Protein AF-A0A443SJ12-F1 (afdb_monomer_lite)

Structure (mmCIF, N/CA/C/O backbone):
data_AF-A0A443SJ12-F1
#
_entry.id   AF-A0A443SJ12-F1
#
loop_
_atom_site.group_PDB
_atom_site.id
_atom_site.type_symbol
_atom_site.label_atom_id
_atom_site.label_alt_id
_atom_site.label_comp_id
_atom_site.label_asym_id
_atom_site.label_entity_id
_atom_site.label_seq_id
_atom_site.pdbx_PDB_ins_code
_atom_site.Cartn_x
_atom_site.Cartn_y
_atom_site.Cartn_z
_atom_site.occupancy
_atom_site.B_iso_or_equiv
_atom_site.auth_seq_id
_atom_site.auth_comp_id
_atom_site.auth_asym_id
_atom_site.auth_atom_id
_atom_site.pdbx_PDB_model_num
ATOM 1 N N . MET A 1 1 ? -24.537 21.453 2.681 1.00 48.72 1 MET A N 1
ATOM 2 C CA . MET A 1 1 ? -23.325 20.806 3.229 1.00 48.72 1 MET A CA 1
ATOM 3 C C . MET A 1 1 ? -22.296 20.755 2.112 1.00 48.72 1 MET A C 1
ATOM 5 O O . MET A 1 1 ? -22.556 20.093 1.119 1.00 48.72 1 MET A O 1
ATOM 9 N N . SER A 1 2 ? -21.209 21.522 2.203 1.00 68.50 2 SER A N 1
ATOM 10 C CA . SER A 1 2 ? -20.151 21.497 1.183 1.00 68.50 2 SER A CA 1
ATOM 11 C C . SER A 1 2 ? -19.209 20.333 1.495 1.00 68.50 2 SER A C 1
ATOM 13 O O . SER A 1 2 ? -18.542 20.350 2.528 1.00 68.50 2 SER A O 1
ATOM 15 N N . GLY A 1 3 ? -19.230 19.279 0.680 1.00 81.38 3 GLY A N 1
ATOM 16 C CA . GLY A 1 3 ? -18.328 18.134 0.829 1.00 81.38 3 GLY A CA 1
ATOM 17 C C . GLY A 1 3 ? -16.949 18.446 0.247 1.00 81.38 3 GLY A C 1
ATOM 18 O O . GLY A 1 3 ? -16.852 19.022 -0.833 1.00 81.38 3 GLY A O 1
ATOM 19 N N . LYS A 1 4 ? -15.874 18.061 0.946 1.00 91.12 4 LYS A N 1
ATOM 20 C CA . LYS A 1 4 ? -14.502 18.144 0.422 1.00 91.12 4 LYS A CA 1
ATOM 21 C C . LYS A 1 4 ? -14.216 16.916 -0.449 1.00 91.12 4 LYS A C 1
ATOM 23 O O . LYS A 1 4 ? -14.392 15.794 0.018 1.00 91.12 4 LYS A O 1
ATOM 28 N N . LEU A 1 5 ? -13.731 17.127 -1.675 1.00 92.31 5 LEU A N 1
ATOM 29 C CA . LEU A 1 5 ? -13.175 16.048 -2.496 1.00 92.31 5 LEU A CA 1
ATOM 30 C C . LEU A 1 5 ? -11.881 15.531 -1.847 1.00 92.31 5 LEU A C 1
ATOM 32 O O . LEU A 1 5 ? -10.977 16.311 -1.545 1.00 92.31 5 LEU A O 1
ATOM 36 N N . VAL A 1 6 ? -11.816 14.223 -1.615 1.00 93.19 6 VAL A N 1
ATOM 37 C CA . VAL A 1 6 ? -10.683 13.515 -0.998 1.00 93.19 6 VAL A CA 1
ATOM 38 C C . VAL A 1 6 ? -10.362 12.266 -1.815 1.00 93.19 6 VAL A C 1
ATOM 40 O O . VAL A 1 6 ? -11.256 11.702 -2.450 1.00 93.19 6 VAL A O 1
ATOM 43 N N . SER A 1 7 ? -9.099 11.836 -1.822 1.00 92.94 7 SER A N 1
ATOM 44 C CA . SER A 1 7 ? -8.705 10.612 -2.528 1.00 92.94 7 SER A CA 1
ATOM 45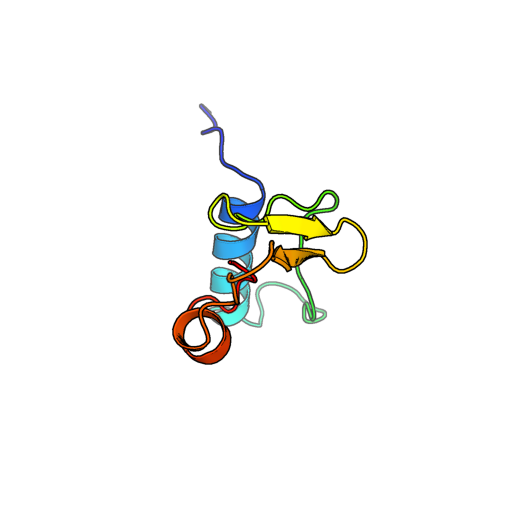 C C . SER A 1 7 ? -9.234 9.368 -1.810 1.00 92.94 7 SER A C 1
ATOM 47 O O . SER A 1 7 ? -9.416 9.365 -0.589 1.00 92.94 7 SER A O 1
ATOM 49 N N . GLY A 1 8 ? -9.441 8.276 -2.554 1.00 92.88 8 GLY A N 1
ATOM 50 C CA . GLY A 1 8 ? -9.855 7.006 -1.955 1.00 92.88 8 GLY A CA 1
ATOM 51 C C . GLY A 1 8 ? -8.827 6.477 -0.951 1.00 92.88 8 GLY A C 1
ATOM 52 O O . GLY A 1 8 ? -9.207 5.974 0.103 1.00 92.88 8 GLY A O 1
ATOM 53 N N . THR A 1 9 ? -7.532 6.677 -1.209 1.00 92.31 9 THR A N 1
ATOM 54 C CA . THR A 1 9 ? -6.460 6.325 -0.264 1.00 92.31 9 THR A CA 1
ATOM 55 C C . THR A 1 9 ? -6.537 7.117 1.038 1.00 92.31 9 THR A C 1
ATOM 57 O O . THR A 1 9 ? -6.401 6.527 2.107 1.00 92.31 9 THR A O 1
ATOM 60 N N . GLU A 1 10 ? -6.833 8.420 0.993 1.00 93.00 10 GLU A N 1
ATOM 61 C CA . GLU A 1 10 ? -7.010 9.231 2.206 1.00 93.00 10 GLU A CA 1
ATOM 62 C C . GLU A 1 10 ? -8.222 8.755 3.024 1.00 93.00 10 GLU A C 1
ATOM 64 O O . GLU A 1 10 ? -8.163 8.692 4.255 1.00 93.00 10 GLU A O 1
ATOM 69 N N . VAL A 1 11 ? -9.313 8.377 2.351 1.00 94.00 11 VAL A N 1
ATOM 70 C CA . VAL A 1 11 ? -10.498 7.804 3.006 1.00 94.00 11 VAL A CA 1
ATOM 71 C C . VAL A 1 11 ? -10.151 6.482 3.692 1.00 94.00 11 VAL A C 1
ATOM 73 O O . VAL A 1 11 ? -10.477 6.310 4.867 1.00 94.00 11 VAL A O 1
ATOM 76 N N . VAL A 1 12 ? -9.440 5.583 3.005 1.00 93.56 12 VAL A N 1
ATOM 77 C CA . VAL A 1 12 ? -8.990 4.304 3.575 1.00 93.56 12 VAL A CA 1
ATOM 78 C C . VAL A 1 12 ? -8.102 4.526 4.799 1.00 93.56 12 VAL A C 1
ATOM 80 O O . VAL A 1 12 ? -8.352 3.903 5.829 1.00 93.56 12 VAL A O 1
ATOM 83 N N . GLN A 1 13 ? -7.131 5.444 4.747 1.00 92.25 13 GLN A N 1
ATOM 84 C CA . GLN A 1 13 ? -6.269 5.742 5.900 1.00 92.25 13 GLN A CA 1
ATO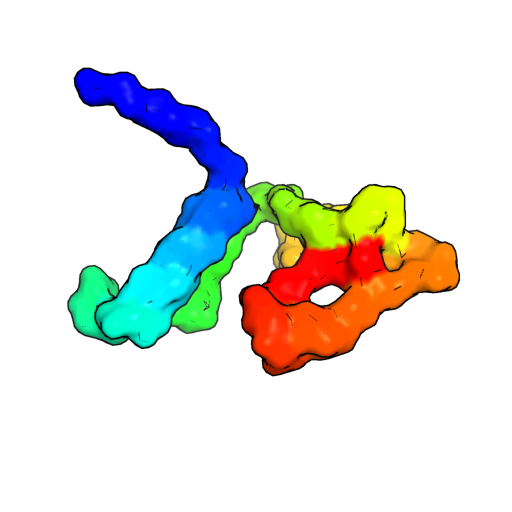M 85 C C . GLN A 1 13 ? -7.068 6.212 7.116 1.00 92.25 13 GLN A C 1
ATOM 87 O O . GLN A 1 13 ? -6.886 5.704 8.226 1.00 92.25 13 GLN A O 1
ATOM 92 N N . LYS A 1 14 ? -8.003 7.147 6.916 1.00 93.25 14 LYS A N 1
ATOM 93 C CA . LYS A 1 14 ? -8.849 7.653 8.007 1.00 93.25 14 LYS A CA 1
ATOM 94 C C . LYS A 1 14 ? -9.733 6.561 8.596 1.00 93.25 14 LYS A C 1
ATOM 96 O O . LYS A 1 14 ? -9.868 6.489 9.816 1.00 93.25 14 LYS A O 1
ATOM 101 N N . LEU A 1 15 ? -10.318 5.709 7.758 1.00 93.00 15 LEU A N 1
ATOM 102 C CA . LEU A 1 15 ? -11.153 4.601 8.217 1.00 93.00 15 LEU A CA 1
ATOM 103 C C . LEU A 1 15 ? -10.328 3.540 8.956 1.00 93.00 15 LEU A C 1
ATOM 105 O O . LEU A 1 15 ? -10.713 3.161 10.057 1.00 93.00 15 LEU A O 1
ATOM 109 N N . LYS A 1 16 ? -9.162 3.133 8.433 1.00 91.75 16 LYS A N 1
ATOM 110 C CA . LYS A 1 16 ? -8.229 2.224 9.127 1.00 91.75 16 LYS A CA 1
ATOM 111 C C . LYS A 1 16 ? -7.844 2.772 10.506 1.00 91.75 16 LYS A C 1
ATOM 113 O O . LYS A 1 16 ? -7.823 2.019 11.475 1.00 91.75 16 LYS A O 1
ATOM 118 N N . PHE A 1 17 ? -7.564 4.073 10.612 1.00 91.62 17 PHE A N 1
ATOM 119 C CA . PHE A 1 17 ? -7.277 4.718 11.896 1.00 91.62 17 PHE A CA 1
ATOM 120 C C . PHE A 1 17 ? -8.471 4.633 12.856 1.00 91.62 17 PHE A C 1
ATOM 122 O O . PHE A 1 17 ? -8.313 4.184 13.987 1.00 91.62 17 PHE A O 1
ATOM 129 N N . ARG A 1 18 ? -9.677 4.991 12.396 1.00 92.38 18 ARG A N 1
ATOM 130 C CA . ARG A 1 18 ? -10.902 4.925 13.209 1.00 92.38 18 ARG A CA 1
ATOM 131 C C . ARG A 1 18 ? -11.211 3.513 13.701 1.00 92.38 18 ARG A C 1
ATOM 133 O O . ARG A 1 18 ? -11.511 3.362 14.877 1.00 92.38 18 ARG A O 1
ATOM 140 N N . LEU A 1 19 ? -11.089 2.509 12.835 1.00 91.62 19 LEU A N 1
ATOM 141 C CA . LEU A 1 19 ? -11.340 1.104 13.173 1.00 91.62 19 LEU A CA 1
ATOM 142 C C . LEU A 1 19 ? -10.343 0.571 14.209 1.00 91.62 19 LEU A C 1
ATOM 144 O O . LEU A 1 19 ? -10.721 -0.191 15.088 1.00 91.62 19 LEU A O 1
ATOM 148 N N . LYS A 1 20 ? -9.078 1.009 14.151 1.00 88.81 20 LYS A N 1
ATOM 149 C CA . LYS A 1 20 ? -8.080 0.676 15.180 1.00 88.81 20 LYS A CA 1
ATOM 150 C C . LYS A 1 20 ? -8.347 1.382 16.510 1.00 88.81 20 LYS A C 1
ATOM 152 O O . LYS A 1 20 ? -8.053 0.821 17.559 1.00 88.81 20 LYS A O 1
ATOM 157 N N . SER A 1 21 ? -8.835 2.623 16.473 1.00 91.81 21 SER A N 1
ATOM 158 C CA . SER A 1 21 ? -9.104 3.416 17.679 1.00 91.81 21 SER A CA 1
ATOM 159 C C . SER A 1 21 ? -10.405 3.034 18.385 1.00 91.81 21 SER A C 1
ATOM 161 O O . SER A 1 21 ? -10.489 3.198 19.598 1.00 91.81 21 SER A O 1
ATOM 163 N N . ASP A 1 22 ? -11.404 2.552 17.646 1.00 90.88 22 ASP A N 1
ATOM 164 C CA . ASP A 1 22 ? -12.694 2.112 18.178 1.00 90.88 22 ASP A CA 1
ATOM 165 C C . ASP A 1 22 ? -13.092 0.760 17.557 1.00 90.88 22 ASP A C 1
ATOM 167 O O . ASP A 1 22 ? -13.757 0.719 16.517 1.00 90.88 22 ASP A O 1
ATOM 171 N N . PRO A 1 23 ? -12.691 -0.363 18.180 1.00 81.56 23 PRO A N 1
ATOM 172 C CA . PRO A 1 23 ? -12.978 -1.703 17.668 1.00 81.56 23 PRO A CA 1
ATOM 173 C C . PRO A 1 23 ? -14.474 -2.041 17.634 1.00 81.56 23 PRO A C 1
ATOM 175 O O . PRO A 1 23 ? -14.876 -2.950 16.916 1.00 81.56 23 PRO A O 1
ATOM 178 N N . ASN A 1 24 ? -15.307 -1.321 18.396 1.00 85.44 24 ASN A N 1
ATOM 179 C CA . ASN A 1 24 ? -16.753 -1.550 18.453 1.00 85.44 24 ASN A CA 1
ATOM 180 C C . ASN A 1 24 ? -17.525 -0.728 17.413 1.00 85.44 24 ASN A C 1
ATOM 182 O O . ASN A 1 24 ? -18.751 -0.827 17.347 1.00 85.44 24 ASN A O 1
ATOM 186 N N . LEU A 1 25 ? -16.831 0.079 16.601 1.00 85.50 25 LEU A N 1
ATOM 187 C CA . LEU A 1 25 ? -17.450 0.923 15.582 1.00 85.50 25 LEU A CA 1
ATOM 188 C C . LEU A 1 25 ? -18.267 0.100 14.574 1.00 85.50 25 LEU A C 1
ATOM 190 O O . LEU A 1 25 ? -19.280 0.575 14.061 1.00 85.50 25 LEU A O 1
ATOM 194 N N . ILE A 1 26 ? -17.812 -1.119 14.272 1.00 84.25 26 ILE A N 1
ATOM 195 C CA . ILE A 1 26 ? -18.444 -2.041 13.327 1.00 84.25 26 ILE A CA 1
ATOM 196 C C . ILE A 1 26 ? -18.306 -3.468 13.873 1.00 84.25 26 ILE A C 1
ATOM 198 O O . ILE A 1 26 ? -17.226 -3.866 14.295 1.00 84.25 26 ILE A O 1
ATOM 202 N N . ASN A 1 27 ? -19.399 -4.234 13.847 1.00 84.88 27 ASN A N 1
ATOM 203 C CA . ASN A 1 27 ? -19.423 -5.655 14.190 1.00 84.88 27 ASN A CA 1
ATOM 204 C C . ASN A 1 27 ? -20.131 -6.413 13.050 1.00 84.88 27 ASN A C 1
ATOM 206 O O . ASN A 1 27 ? -21.296 -6.097 12.781 1.00 84.88 27 ASN A O 1
ATOM 210 N N . PRO A 1 28 ? -19.488 -7.369 12.351 1.00 84.62 28 PRO A N 1
ATOM 211 C CA . PRO A 1 28 ? -18.189 -8.005 12.630 1.00 84.62 28 PRO A CA 1
ATOM 212 C C . PRO A 1 28 ? -16.955 -7.121 12.371 1.00 84.62 28 PRO A C 1
ATOM 214 O O . PRO A 1 28 ? -17.043 -6.102 11.686 1.00 84.62 28 PRO A O 1
ATOM 217 N N . GLU A 1 29 ? -15.802 -7.543 12.907 1.00 83.75 29 GLU A N 1
ATOM 218 C CA . GLU A 1 29 ? -14.502 -6.885 12.708 1.00 83.75 29 GLU A CA 1
ATOM 219 C C . GLU A 1 29 ? -14.109 -6.838 11.221 1.00 83.75 29 GLU A C 1
ATOM 221 O O . GLU A 1 29 ? -14.263 -7.809 10.475 1.00 83.75 29 GLU A O 1
ATOM 226 N N . ILE A 1 30 ? -13.554 -5.703 10.792 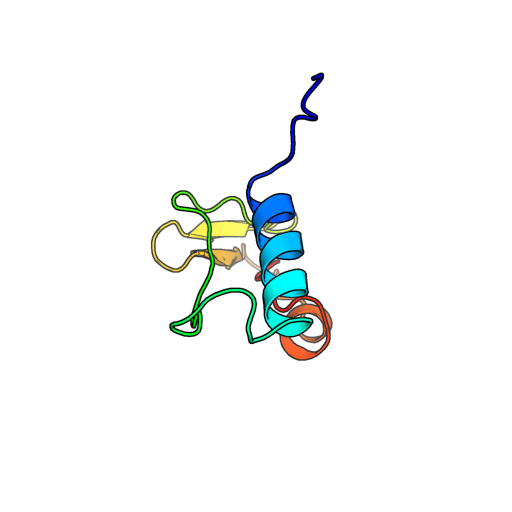1.00 89.00 30 ILE A N 1
ATOM 227 C CA . ILE A 1 30 ? -13.036 -5.524 9.435 1.00 89.00 30 ILE A CA 1
ATOM 228 C C . ILE A 1 30 ? -11.580 -5.992 9.373 1.00 89.00 30 ILE A C 1
ATOM 230 O O . ILE A 1 30 ? -10.687 -5.333 9.899 1.00 89.00 30 ILE A O 1
ATOM 234 N N . LEU A 1 31 ? -11.341 -7.093 8.656 1.00 87.50 31 LEU A N 1
ATOM 235 C CA . LEU A 1 31 ? -10.002 -7.669 8.478 1.00 87.50 31 LEU A CA 1
ATOM 236 C C . LEU A 1 31 ? -9.152 -6.931 7.433 1.00 87.50 31 LEU A C 1
ATOM 238 O O . LEU A 1 31 ? -7.940 -6.813 7.597 1.00 87.50 31 LEU A O 1
ATOM 242 N N . ASN A 1 32 ? -9.770 -6.440 6.354 1.00 88.12 32 ASN A N 1
ATOM 243 C CA . ASN A 1 32 ? -9.086 -5.648 5.334 1.00 88.12 32 ASN A CA 1
ATOM 244 C C . ASN A 1 32 ? -9.996 -4.535 4.794 1.00 88.12 32 ASN A C 1
ATOM 246 O O . ASN A 1 32 ? -11.205 -4.720 4.657 1.00 88.12 32 ASN A O 1
ATOM 250 N N . LEU A 1 33 ? -9.402 -3.383 4.486 1.00 91.00 33 LEU A N 1
ATOM 251 C CA . LEU A 1 33 ? -10.081 -2.220 3.931 1.00 91.00 33 LEU A CA 1
ATOM 252 C C . LEU A 1 33 ? -9.206 -1.571 2.861 1.00 91.00 33 LEU A C 1
ATOM 254 O O . LEU A 1 33 ? -8.169 -0.978 3.166 1.00 91.00 33 LEU A O 1
ATOM 258 N N . GLU A 1 34 ? -9.667 -1.644 1.619 1.00 92.38 34 GLU A N 1
ATOM 259 C CA . GLU A 1 34 ? -8.958 -1.161 0.437 1.00 92.38 34 GLU A CA 1
ATOM 260 C C . GLU A 1 34 ? -9.945 -0.558 -0.570 1.00 92.38 34 GLU A C 1
ATOM 262 O O . GLU A 1 34 ? -11.161 -0.739 -0.482 1.00 92.38 34 GLU A O 1
ATOM 267 N N . THR A 1 35 ? -9.415 0.184 -1.539 1.00 93.94 35 THR A N 1
ATOM 268 C CA . THR A 1 35 ? -10.192 0.710 -2.663 1.00 93.94 35 THR A CA 1
ATOM 269 C C . THR A 1 35 ? -10.378 -0.359 -3.744 1.00 93.94 35 THR A C 1
ATOM 271 O O . THR A 1 35 ? -9.502 -1.187 -3.993 1.00 93.94 35 THR A O 1
ATOM 274 N N . VAL A 1 36 ? -11.523 -0.324 -4.438 1.00 94.25 36 VAL A N 1
ATOM 275 C CA . VAL A 1 36 ? -11.823 -1.274 -5.529 1.00 94.25 36 VAL A CA 1
ATOM 276 C C . VAL A 1 36 ? -10.827 -1.145 -6.682 1.00 94.25 36 VAL A C 1
ATOM 278 O O . VAL A 1 36 ? -10.418 -2.149 -7.256 1.00 94.25 36 VAL A O 1
ATOM 281 N N . ILE A 1 37 ? -10.403 0.077 -7.002 1.00 94.62 37 ILE A N 1
ATOM 282 C CA . ILE A 1 37 ? -9.330 0.368 -7.959 1.00 94.62 37 ILE A CA 1
ATOM 283 C C . ILE A 1 37 ? -8.101 0.722 -7.138 1.00 94.62 37 ILE A C 1
ATOM 285 O O . ILE A 1 37 ? -8.221 1.557 -6.247 1.00 94.62 37 ILE A O 1
ATOM 289 N N . CYS A 1 38 ? -6.939 0.132 -7.428 1.00 95.25 38 CYS A N 1
ATOM 290 C CA . CYS A 1 38 ? -5.742 0.533 -6.704 1.00 95.25 38 CYS A CA 1
ATOM 291 C C . CYS A 1 38 ? -5.382 1.985 -7.031 1.00 95.25 38 CYS A C 1
ATOM 293 O O . CYS A 1 38 ? -5.168 2.338 -8.192 1.00 95.25 38 CYS A O 1
ATOM 295 N N . GLN A 1 39 ? -5.292 2.792 -5.977 1.00 94.38 39 GLN A N 1
ATOM 296 C CA . GLN A 1 39 ? -4.943 4.210 -6.015 1.00 94.38 39 GLN A CA 1
ATOM 297 C C . GLN A 1 39 ? -3.696 4.520 -5.166 1.00 94.38 39 GLN A C 1
ATOM 299 O O . GLN A 1 39 ? -3.476 5.676 -4.802 1.00 94.38 39 GLN A O 1
ATOM 304 N N . ASN A 1 40 ? -2.907 3.501 -4.803 1.00 93.75 40 ASN A N 1
ATOM 305 C CA . ASN A 1 40 ? -1.723 3.664 -3.960 1.00 93.75 40 ASN A CA 1
ATOM 306 C C . ASN A 1 40 ? -0.675 4.547 -4.641 1.00 93.75 40 ASN A C 1
ATOM 308 O O . ASN A 1 40 ? -0.485 4.496 -5.856 1.00 93.75 40 ASN A O 1
ATOM 312 N N . ASN A 1 41 ? 0.018 5.351 -3.836 1.00 94.69 41 ASN A N 1
ATOM 313 C CA . ASN A 1 41 ? 1.120 6.169 -4.314 1.00 94.69 41 ASN A CA 1
ATOM 314 C C . ASN A 1 41 ? 2.400 5.323 -4.378 1.00 94.69 41 ASN A C 1
ATOM 316 O O . ASN A 1 41 ? 3.073 5.153 -3.364 1.00 94.69 41 ASN A O 1
ATOM 320 N N . CYS A 1 42 ? 2.735 4.833 -5.572 1.00 97.00 42 CYS A N 1
ATOM 321 C CA . CYS A 1 42 ? 3.964 4.080 -5.844 1.00 97.00 42 CYS A CA 1
ATOM 322 C C . CYS A 1 42 ? 5.174 4.991 -6.111 1.00 97.00 42 CYS A C 1
ATOM 324 O O . CYS A 1 42 ? 6.009 4.675 -6.954 1.00 97.00 42 CYS A O 1
ATOM 326 N N . SER A 1 43 ? 5.218 6.151 -5.444 1.00 96.62 43 SER A N 1
ATOM 327 C CA . SER A 1 43 ? 6.354 7.083 -5.404 1.00 96.62 43 SER A CA 1
ATOM 328 C C . SER A 1 43 ? 6.902 7.513 -6.770 1.00 96.62 43 SER A C 1
ATOM 330 O O . SER A 1 43 ? 8.061 7.887 -6.879 1.00 96.62 43 SER A O 1
ATOM 332 N N . SER A 1 44 ? 6.085 7.470 -7.828 1.00 96.88 44 SER A N 1
ATOM 333 C CA . SER A 1 44 ? 6.497 7.669 -9.233 1.00 96.88 44 SER A CA 1
ATOM 334 C C . SER A 1 44 ? 7.565 6.702 -9.774 1.00 96.88 44 SER A C 1
ATOM 336 O O . SER A 1 44 ? 8.108 6.947 -10.846 1.00 96.88 44 SER A O 1
ATOM 338 N N . HIS A 1 45 ? 7.817 5.592 -9.079 1.00 97.69 45 HIS A N 1
ATOM 339 C CA . HIS A 1 45 ? 8.842 4.597 -9.421 1.00 97.69 45 HIS A CA 1
ATOM 340 C C . HIS A 1 45 ? 8.278 3.178 -9.505 1.00 97.69 45 HIS A C 1
ATOM 342 O O . HIS A 1 45 ? 8.959 2.178 -9.274 1.00 97.69 45 HIS A O 1
ATOM 348 N N . GLY A 1 46 ? 6.991 3.085 -9.808 1.00 97.44 46 GLY A N 1
ATOM 349 C CA . GLY A 1 46 ? 6.288 1.827 -9.896 1.00 97.44 46 GLY A CA 1
ATOM 350 C C . GLY A 1 46 ? 4.864 2.011 -10.373 1.00 97.44 46 GLY A C 1
ATOM 351 O O . GLY A 1 46 ? 4.336 3.121 -10.475 1.00 97.44 46 GLY A O 1
ATOM 352 N 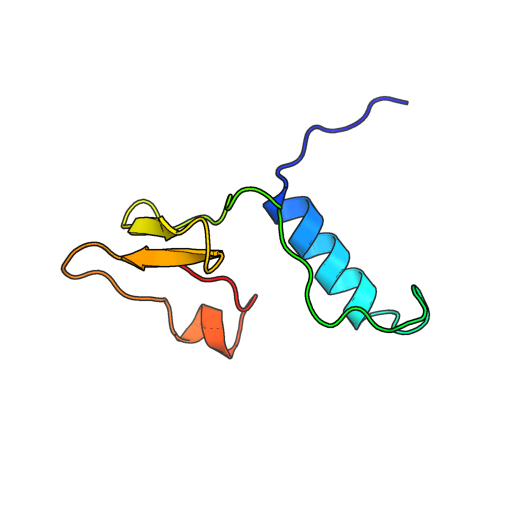N . SER A 1 47 ? 4.223 0.885 -10.639 1.00 97.44 47 SER A N 1
ATOM 353 C CA . SER A 1 47 ? 2.817 0.824 -11.024 1.00 97.44 47 SER A CA 1
ATOM 354 C C . SER A 1 47 ? 2.024 0.098 -9.950 1.00 97.44 47 SER A C 1
ATOM 356 O O . SER A 1 47 ? 2.502 -0.894 -9.400 1.00 97.44 47 SER A O 1
ATOM 358 N N . CYS A 1 48 ? 0.807 0.562 -9.651 1.00 97.06 48 CYS A N 1
ATOM 359 C CA . CYS A 1 48 ? -0.031 -0.188 -8.724 1.00 97.06 48 CYS A CA 1
ATOM 360 C C . CYS A 1 48 ? -0.732 -1.356 -9.421 1.00 97.06 48 CYS A C 1
ATOM 362 O O . CYS A 1 48 ? -1.538 -1.161 -10.339 1.00 97.06 48 CYS A O 1
ATOM 364 N N . ASP A 1 49 ? -0.471 -2.560 -8.925 1.00 97.56 49 ASP A N 1
ATOM 365 C CA . ASP A 1 49 ? -1.117 -3.781 -9.371 1.00 97.56 49 ASP A CA 1
ATOM 366 C C . ASP A 1 49 ? -2.578 -3.829 -8.896 1.00 97.56 49 ASP A C 1
ATOM 368 O O . ASP A 1 49 ? -2.900 -3.704 -7.711 1.00 97.56 49 ASP A O 1
ATOM 372 N N . GLN A 1 50 ? -3.498 -3.994 -9.846 1.00 96.56 50 GLN A N 1
ATOM 373 C CA . GLN A 1 50 ? -4.932 -3.909 -9.571 1.00 96.56 50 GLN A CA 1
ATOM 374 C C . GLN A 1 50 ? -5.487 -5.140 -8.849 1.00 96.56 50 GLN A C 1
ATOM 376 O O . GLN A 1 50 ? -6.577 -5.042 -8.287 1.00 96.56 50 GLN A O 1
ATOM 381 N N . LEU A 1 51 ? -4.782 -6.272 -8.844 1.00 95.00 51 LEU A N 1
ATOM 382 C CA . LEU A 1 51 ? -5.241 -7.497 -8.190 1.00 95.00 51 LEU A CA 1
ATOM 383 C C . LEU A 1 51 ? -4.771 -7.549 -6.736 1.00 95.00 51 LEU A C 1
ATOM 385 O O . LEU A 1 51 ? -5.571 -7.737 -5.826 1.00 95.00 51 LEU A O 1
ATOM 389 N N . THR A 1 52 ? -3.474 -7.359 -6.529 1.00 94.75 52 THR A N 1
ATOM 390 C CA . THR A 1 52 ? -2.804 -7.448 -5.228 1.00 94.75 52 THR A CA 1
ATOM 391 C C . THR A 1 52 ? -2.873 -6.152 -4.4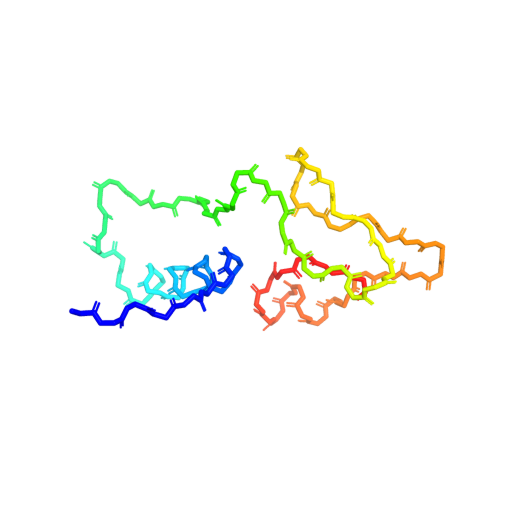29 1.00 94.75 52 THR A C 1
ATOM 393 O O . THR A 1 52 ? -2.589 -6.171 -3.235 1.00 94.75 52 THR A O 1
ATOM 396 N N . LYS A 1 53 ? -3.217 -5.030 -5.079 1.00 94.75 53 LYS A N 1
ATOM 397 C CA . LYS A 1 53 ? -3.222 -3.680 -4.491 1.00 94.75 53 LYS A CA 1
ATOM 398 C C . LYS A 1 53 ? -1.858 -3.257 -3.935 1.00 94.75 53 LYS A C 1
ATOM 400 O O . LYS A 1 53 ? -1.784 -2.407 -3.050 1.00 94.75 53 LYS A O 1
ATOM 405 N N . ARG A 1 54 ? -0.769 -3.828 -4.457 1.00 94.88 54 ARG A N 1
ATOM 406 C CA . ARG A 1 54 ? 0.612 -3.470 -4.103 1.00 94.88 54 ARG A CA 1
ATOM 407 C C . ARG A 1 54 ? 1.306 -2.738 -5.243 1.00 94.88 54 ARG A C 1
ATOM 409 O O . ARG A 1 54 ? 0.901 -2.837 -6.401 1.00 94.88 54 ARG A O 1
ATOM 416 N N . CYS A 1 55 ? 2.362 -2.010 -4.910 1.00 97.50 55 CYS A N 1
ATOM 417 C CA . CYS A 1 55 ? 3.220 -1.381 -5.899 1.00 97.50 55 CYS A CA 1
ATOM 418 C C . CYS A 1 55 ? 4.204 -2.401 -6.474 1.00 97.50 55 CYS A C 1
ATOM 420 O O . CYS A 1 55 ? 4.879 -3.119 -5.739 1.00 97.50 55 CYS A O 1
ATOM 422 N N . VAL A 1 56 ? 4.279 -2.456 -7.801 1.00 97.94 56 VAL A N 1
ATOM 423 C CA . VAL A 1 56 ? 5.327 -3.163 -8.537 1.00 97.94 56 VAL A CA 1
ATOM 424 C C . VAL A 1 56 ? 6.371 -2.125 -8.915 1.00 97.94 56 VAL A C 1
ATOM 426 O O . VAL A 1 56 ? 6.095 -1.248 -9.737 1.00 97.94 56 VAL A O 1
ATOM 429 N N . CYS A 1 57 ? 7.536 -2.200 -8.278 1.00 98.38 57 CYS A N 1
ATOM 430 C CA . CYS A 1 57 ? 8.595 -1.218 -8.468 1.00 98.38 57 CYS A CA 1
ATOM 431 C C . CYS A 1 57 ? 9.361 -1.441 -9.767 1.00 98.38 57 CYS A C 1
ATOM 433 O O . CYS A 1 57 ? 9.577 -2.571 -10.212 1.00 98.38 57 CYS A O 1
ATOM 435 N N . GLU A 1 58 ? 9.768 -0.334 -10.372 1.00 98.44 58 GLU A N 1
ATOM 436 C CA . GLU A 1 58 ? 10.667 -0.315 -11.514 1.00 98.44 58 GLU A CA 1
ATOM 437 C C . GLU A 1 58 ? 12.077 -0.758 -11.102 1.00 98.44 58 GLU A C 1
ATOM 439 O O . GLU A 1 58 ? 12.416 -0.863 -9.920 1.00 98.44 58 GLU A O 1
ATOM 444 N N . ALA A 1 59 ? 12.924 -1.035 -12.095 1.00 97.88 59 ALA A N 1
ATOM 445 C CA . ALA A 1 59 ? 14.295 -1.455 -11.836 1.00 97.88 59 ALA A CA 1
ATOM 446 C C . ALA A 1 59 ? 15.026 -0.442 -10.935 1.00 97.88 59 ALA A C 1
ATOM 448 O O . ALA A 1 59 ? 14.925 0.766 -11.140 1.00 97.88 59 ALA A O 1
ATOM 449 N N . PHE A 1 60 ? 15.801 -0.966 -9.979 1.00 97.31 60 PHE A N 1
ATOM 450 C CA . PHE A 1 60 ? 16.573 -0.209 -8.981 1.00 97.31 60 PHE A CA 1
ATOM 451 C C . PHE A 1 60 ? 15.755 0.512 -7.896 1.00 97.31 60 PHE A C 1
ATOM 453 O O . PHE A 1 60 ? 16.355 1.166 -7.044 1.00 97.31 60 PHE A O 1
ATOM 460 N N . TRP A 1 61 ? 14.432 0.332 -7.865 1.00 98.31 61 TRP A N 1
ATOM 461 C CA . TRP A 1 61 ? 13.558 0.815 -6.795 1.00 98.31 61 TRP A CA 1
ATOM 462 C C . TRP A 1 61 ? 13.031 -0.332 -5.937 1.00 98.31 61 TRP A C 1
ATOM 464 O O . TRP A 1 61 ? 12.899 -1.470 -6.388 1.00 98.31 61 TRP A O 1
ATOM 474 N N . MET A 1 62 ? 12.749 -0.033 -4.672 1.00 97.38 62 MET A N 1
ATOM 475 C CA . MET A 1 62 ? 12.238 -0.995 -3.699 1.00 97.38 62 MET A CA 1
ATOM 476 C C . MET A 1 62 ? 11.346 -0.301 -2.673 1.00 97.38 62 MET A C 1
ATOM 478 O O . MET A 1 62 ? 11.440 0.910 -2.497 1.00 97.38 62 MET A O 1
ATOM 482 N N . GLU A 1 63 ? 10.516 -1.082 -1.979 1.00 97.12 63 GLU A N 1
ATOM 483 C CA . GLU A 1 63 ? 9.701 -0.578 -0.871 1.00 97.12 63 GLU A CA 1
ATOM 484 C C . GLU A 1 63 ? 10.581 0.067 0.217 1.00 97.12 63 GLU A C 1
ATOM 486 O O . GLU A 1 63 ? 11.607 -0.486 0.633 1.00 97.12 63 GLU A O 1
ATOM 491 N N . ASP A 1 64 ? 10.120 1.195 0.755 1.00 96.25 64 ASP A N 1
ATOM 492 C CA . ASP A 1 64 ? 10.584 1.728 2.03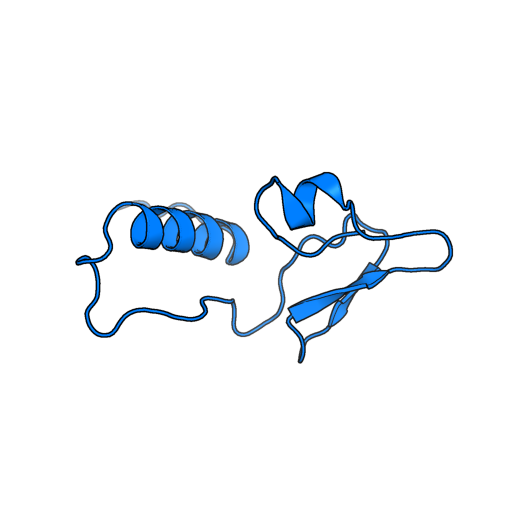0 1.00 96.25 64 ASP A CA 1
ATOM 493 C C . ASP A 1 64 ? 10.162 0.774 3.155 1.00 96.25 64 ASP A C 1
ATOM 495 O O . ASP A 1 64 ? 9.032 0.792 3.662 1.00 96.25 64 ASP A O 1
ATOM 499 N N . ILE A 1 65 ? 11.109 -0.070 3.560 1.00 96.06 65 ILE A N 1
ATOM 500 C CA . ILE A 1 65 ? 10.922 -1.051 4.627 1.00 96.06 65 ILE A CA 1
ATOM 501 C C . ILE A 1 65 ? 10.539 -0.391 5.958 1.00 96.06 65 ILE A C 1
ATOM 503 O O . ILE A 1 65 ? 9.767 -0.969 6.723 1.00 96.06 65 ILE A O 1
ATOM 507 N N . PHE A 1 66 ? 11.011 0.824 6.251 1.00 95.81 66 PHE A N 1
ATOM 508 C CA . PHE A 1 66 ? 10.658 1.485 7.504 1.00 95.81 66 PHE A CA 1
ATOM 509 C C . PHE A 1 66 ? 9.192 1.900 7.495 1.00 95.81 66 PHE A C 1
ATOM 511 O O . PHE A 1 66 ? 8.476 1.660 8.471 1.00 95.81 66 PHE A O 1
ATOM 518 N N . ARG A 1 67 ? 8.712 2.437 6.375 1.00 93.25 67 ARG A N 1
ATOM 519 C CA . ARG A 1 67 ? 7.300 2.787 6.204 1.00 93.25 67 ARG A CA 1
ATOM 520 C C . ARG A 1 67 ? 6.384 1.563 6.247 1.00 93.25 67 ARG A C 1
ATOM 522 O O . ARG A 1 67 ? 5.350 1.605 6.918 1.00 93.25 67 ARG A O 1
ATOM 529 N N . VAL A 1 68 ? 6.765 0.468 5.586 1.00 92.88 68 VAL A N 1
ATOM 530 C CA . VAL A 1 68 ? 5.939 -0.751 5.518 1.00 92.88 68 VAL A CA 1
ATOM 531 C C . VAL A 1 68 ? 5.836 -1.454 6.876 1.00 92.88 68 VAL A C 1
ATOM 533 O O . VAL A 1 68 ? 4.756 -1.927 7.234 1.00 92.88 68 VAL A O 1
ATOM 536 N N . TYR A 1 69 ? 6.917 -1.511 7.660 1.00 93.00 69 TYR A N 1
ATOM 537 C CA . TYR A 1 69 ? 6.913 -2.240 8.935 1.00 93.00 69 TYR A CA 1
ATOM 538 C C . TYR A 1 69 ? 6.568 -1.377 10.150 1.00 93.00 69 TYR A C 1
ATOM 540 O O . TYR A 1 69 ? 5.899 -1.861 11.067 1.00 93.00 69 TYR A O 1
ATOM 548 N N . PHE A 1 70 ? 6.981 -0.110 10.160 1.00 93.31 70 PHE A N 1
ATOM 549 C CA . PHE A 1 70 ? 6.853 0.774 11.324 1.00 93.31 70 PHE A CA 1
ATOM 550 C C . PHE A 1 70 ? 5.959 1.997 11.078 1.00 93.31 70 PHE A C 1
ATOM 552 O O . PHE A 1 70 ? 5.626 2.700 12.030 1.00 93.31 70 PHE A O 1
ATOM 559 N N . GLY A 1 71 ? 5.560 2.252 9.829 1.00 90.06 71 GLY A N 1
ATOM 560 C CA . GLY A 1 71 ? 4.731 3.390 9.437 1.00 90.06 71 GLY A CA 1
ATOM 561 C C . GLY A 1 71 ? 3.261 3.040 9.192 1.00 90.06 71 GLY A C 1
ATOM 562 O O . GLY A 1 71 ? 2.616 2.320 9.959 1.00 90.06 71 GLY A O 1
ATOM 563 N N . ASP A 1 72 ? 2.716 3.586 8.104 1.00 87.19 72 ASP A N 1
ATOM 564 C CA . ASP A 1 72 ? 1.318 3.415 7.683 1.00 87.19 72 ASP A CA 1
ATOM 565 C C . ASP A 1 72 ? 1.028 2.038 7.062 1.00 87.19 72 ASP A C 1
ATOM 567 O O . ASP A 1 72 ? -0.138 1.686 6.873 1.00 87.19 72 ASP A O 1
ATOM 571 N N . LYS A 1 73 ? 2.073 1.232 6.830 1.00 89.81 73 LYS A N 1
ATOM 572 C CA . LYS A 1 73 ? 2.008 -0.092 6.194 1.00 89.81 73 LYS A CA 1
ATOM 573 C C . LYS A 1 73 ? 1.533 -0.055 4.738 1.00 89.81 73 LYS A C 1
ATOM 575 O O . LYS A 1 73 ? 1.098 -1.080 4.215 1.00 89.81 73 LYS A O 1
ATOM 580 N N . GLU A 1 74 ? 1.599 1.101 4.084 1.00 90.00 74 GLU A N 1
ATOM 581 C CA . GLU A 1 74 ? 1.200 1.243 2.684 1.00 90.00 74 GLU A CA 1
ATOM 582 C C . GLU A 1 74 ? 2.342 0.842 1.740 1.00 90.00 74 GLU A C 1
ATOM 584 O O . GLU A 1 74 ? 3.499 1.229 1.930 1.00 90.00 74 GLU A O 1
ATOM 589 N N . SER A 1 75 ? 2.006 0.068 0.704 1.00 94.25 75 SER A N 1
ATOM 590 C CA . SER A 1 75 ? 2.965 -0.355 -0.324 1.00 94.25 75 SER A CA 1
ATOM 591 C C . SER A 1 75 ? 3.419 0.843 -1.159 1.00 94.25 75 SER A C 1
ATOM 593 O O . SER A 1 75 ? 2.620 1.731 -1.468 1.00 94.25 75 SER A O 1
ATOM 595 N N . ASN A 1 76 ? 4.710 0.882 -1.484 1.00 96.38 76 ASN A N 1
ATOM 596 C CA . ASN A 1 76 ? 5.366 2.004 -2.149 1.00 96.38 76 ASN A CA 1
ATOM 597 C C . ASN A 1 76 ? 6.600 1.543 -2.946 1.00 96.38 76 ASN A C 1
ATOM 599 O O . ASN A 1 76 ? 6.936 0.362 -2.957 1.00 96.38 76 ASN A O 1
ATOM 603 N N . CYS A 1 77 ? 7.215 2.499 -3.630 1.00 97.38 77 CYS A N 1
ATOM 604 C CA . CYS A 1 77 ? 8.543 2.441 -4.232 1.00 97.38 77 CYS A CA 1
ATOM 605 C C . CYS A 1 77 ? 9.201 3.799 -3.891 1.00 97.38 77 CYS A C 1
ATOM 607 O O . CYS A 1 77 ? 8.900 4.312 -2.793 1.00 97.38 77 CYS A O 1
#

Organism: NCBI:txid299467

InterPro domains:
  IPR029865 Dyslexia-associated protein KIAA0319-like [PTHR46182] (4-77)

Foldseek 3Di:
DDDDDDDQVVVQLVVVVVCVVDVVPDPPGDPDDDDQAQPAEQVVQFDQDNPVSATDGHPPDDFPPCCLPPNSVHHYD

Secondary structure (DSSP, 8-state):
--PPP--HHHHHHHHHHHHHH-TTSSSS--S----SS-----TTSEEE-TTT--EEEPTT----HHHHHHSS-----

Radius of gyration: 14.32 Å; chains: 1; bounding box: 40×30×30 Å

pLDDT: mean 92.07, std 7.02, range [48.72, 98.44]

Sequence (77 aa):
MSGKLVSGTEVVQKLKFRLKSDPNLINPEILNLETVICQNNCSSHGSCDQLTKRCVCEAFWMEDIFRVYFGDKESNC